Protein AF-A0AAD4E8B5-F1 (afdb_monomer)

Structure (mmCIF, N/CA/C/O backbone):
data_AF-A0AAD4E8B5-F1
#
_entry.id   AF-A0AAD4E8B5-F1
#
loop_
_atom_site.group_PDB
_atom_site.id
_atom_site.type_symbol
_atom_site.label_atom_id
_atom_site.label_alt_id
_atom_site.label_comp_id
_atom_site.label_asym_id
_atom_site.label_entity_id
_atom_site.label_seq_id
_atom_site.pdbx_PDB_ins_code
_atom_site.Cartn_x
_atom_site.Cartn_y
_atom_site.Cartn_z
_atom_site.occupancy
_atom_site.B_iso_or_equiv
_atom_site.auth_seq_id
_atom_site.auth_comp_id
_atom_site.auth_asym_id
_atom_site.auth_atom_id
_atom_site.pdbx_PDB_model_num
ATOM 1 N N . GLY A 1 1 ? 14.866 1.963 -15.414 1.00 59.16 1 GLY A N 1
ATOM 2 C CA . GLY A 1 1 ? 13.736 2.273 -14.512 1.00 59.16 1 GLY A CA 1
ATOM 3 C C . GLY A 1 1 ? 13.062 1.024 -13.966 1.00 59.16 1 GLY A C 1
ATOM 4 O O . GLY A 1 1 ? 13.309 0.676 -12.822 1.00 59.16 1 GLY A O 1
ATOM 5 N N . LYS A 1 2 ? 12.260 0.325 -14.785 1.00 65.81 2 LYS A N 1
ATOM 6 C CA . LYS A 1 2 ? 11.389 -0.806 -14.388 1.00 65.81 2 LYS A CA 1
ATOM 7 C C . LYS A 1 2 ? 12.051 -1.879 -13.506 1.00 65.81 2 LYS A C 1
ATOM 9 O O . LYS A 1 2 ? 11.476 -2.272 -12.503 1.00 65.81 2 LYS A O 1
ATOM 14 N N . VAL A 1 3 ? 13.269 -2.313 -13.841 1.00 70.25 3 VAL A N 1
ATOM 15 C CA . VAL A 1 3 ? 13.989 -3.376 -13.105 1.00 70.25 3 VAL A CA 1
ATOM 16 C C . VAL A 1 3 ? 14.224 -3.031 -11.629 1.00 70.25 3 VAL A C 1
ATOM 18 O O . VAL A 1 3 ? 14.193 -3.927 -10.796 1.00 70.25 3 VAL A O 1
ATOM 21 N N . LEU A 1 4 ? 14.420 -1.748 -11.307 1.00 73.00 4 LEU A N 1
ATOM 22 C CA . LEU A 1 4 ? 14.669 -1.273 -9.940 1.00 73.00 4 LEU A CA 1
ATOM 23 C C . LEU A 1 4 ? 13.380 -1.091 -9.124 1.00 73.00 4 LEU A C 1
ATOM 25 O O . LEU A 1 4 ? 13.444 -0.924 -7.912 1.00 73.00 4 LEU A O 1
ATOM 29 N N . GLN A 1 5 ? 12.226 -1.087 -9.793 1.00 76.38 5 GLN A N 1
ATOM 30 C CA . GLN A 1 5 ? 10.909 -0.891 -9.180 1.00 76.38 5 GLN A CA 1
ATOM 31 C C . GLN A 1 5 ? 10.170 -2.223 -8.976 1.00 76.38 5 GLN A C 1
ATOM 33 O O . GLN A 1 5 ? 9.219 -2.293 -8.204 1.00 76.38 5 GLN A O 1
ATOM 38 N N . CYS A 1 6 ? 10.610 -3.289 -9.655 1.00 83.12 6 CYS A N 1
ATOM 39 C CA . CYS A 1 6 ? 10.089 -4.632 -9.443 1.00 83.12 6 CYS A CA 1
ATOM 40 C C . CYS A 1 6 ? 10.793 -5.315 -8.266 1.00 83.12 6 CYS A C 1
ATOM 42 O O . CYS A 1 6 ? 12.022 -5.400 -8.209 1.00 83.12 6 CYS A O 1
ATOM 44 N N . HIS A 1 7 ? 10.001 -5.888 -7.372 1.00 85.94 7 HIS A N 1
ATOM 45 C CA . HIS A 1 7 ? 10.444 -6.789 -6.330 1.00 85.94 7 HIS A CA 1
ATOM 46 C C . HIS A 1 7 ? 11.181 -8.001 -6.918 1.00 85.94 7 HIS A C 1
ATOM 48 O O . HIS A 1 7 ? 10.739 -8.626 -7.881 1.00 85.94 7 HIS A O 1
ATOM 54 N N . ARG A 1 8 ? 12.299 -8.362 -6.285 1.00 85.38 8 ARG A N 1
ATOM 55 C CA . ARG A 1 8 ? 13.022 -9.621 -6.503 1.00 85.38 8 ARG A CA 1
ATOM 56 C C . ARG A 1 8 ? 13.177 -10.317 -5.166 1.00 85.38 8 ARG A C 1
ATO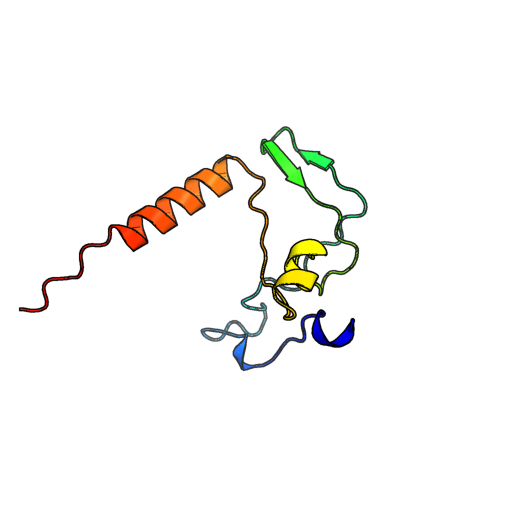M 58 O O . ARG A 1 8 ? 13.807 -9.746 -4.282 1.00 85.38 8 ARG A O 1
ATOM 65 N N . CYS A 1 9 ? 12.632 -11.513 -4.978 1.00 84.12 9 CYS A N 1
ATOM 66 C CA . CYS A 1 9 ? 12.777 -12.164 -3.679 1.00 84.12 9 CYS A CA 1
ATOM 67 C C . CYS A 1 9 ? 14.256 -12.504 -3.409 1.00 84.12 9 CYS A C 1
ATOM 69 O O . CYS A 1 9 ? 14.990 -12.884 -4.319 1.00 84.12 9 CYS A O 1
ATOM 71 N N . HIS A 1 10 ? 14.703 -12.307 -2.169 1.00 81.88 10 HIS A N 1
ATOM 72 C CA . HIS A 1 10 ? 16.063 -12.621 -1.723 1.00 81.88 10 HIS A CA 1
ATOM 73 C C . HIS A 1 10 ? 15.994 -13.323 -0.362 1.00 81.88 10 HIS A C 1
ATOM 75 O O . HIS A 1 10 ? 15.053 -13.045 0.383 1.00 81.88 10 HIS A O 1
ATOM 81 N N . PRO A 1 11 ? 16.998 -14.138 0.012 1.00 75.44 11 PRO A N 1
ATOM 82 C CA . PRO A 1 11 ? 16.991 -14.905 1.262 1.00 75.44 11 PRO A CA 1
ATOM 83 C C . PRO A 1 11 ? 16.715 -14.070 2.523 1.00 75.44 11 PRO A C 1
ATOM 85 O O . PRO A 1 11 ? 15.964 -14.485 3.395 1.00 75.44 11 PRO A O 1
ATOM 88 N N . VAL A 1 12 ? 17.212 -12.826 2.579 1.00 71.69 12 VAL A N 1
ATOM 89 C CA . VAL A 1 12 ? 16.968 -11.872 3.687 1.00 71.69 12 VAL A CA 1
ATOM 90 C C . VAL A 1 12 ? 15.482 -11.548 3.929 1.00 71.69 12 VAL A C 1
ATOM 92 O O . VAL A 1 12 ? 15.108 -10.974 4.953 1.00 71.69 12 VAL A O 1
ATOM 95 N N . ARG A 1 13 ? 14.613 -11.867 2.966 1.00 65.94 13 ARG A N 1
ATOM 96 C CA . ARG A 1 13 ? 13.176 -11.584 3.010 1.00 65.94 13 ARG A CA 1
ATOM 97 C C . ARG A 1 13 ? 12.357 -12.741 3.583 1.00 65.94 13 ARG A C 1
ATOM 99 O O . ARG A 1 13 ? 11.152 -12.567 3.739 1.00 65.94 13 ARG A O 1
ATOM 106 N N . HIS A 1 14 ? 12.988 -13.855 3.940 1.00 74.19 14 HIS A N 1
ATOM 107 C CA . HIS A 1 14 ? 12.383 -14.936 4.710 1.00 74.19 14 HIS A CA 1
ATOM 108 C C . HIS A 1 14 ? 12.779 -14.733 6.172 1.00 74.19 14 HIS A C 1
ATOM 110 O O . HIS A 1 14 ? 13.940 -14.858 6.555 1.00 74.19 14 HIS A O 1
ATOM 116 N N . LYS A 1 15 ? 11.826 -14.280 6.992 1.00 68.75 15 LYS A N 1
ATOM 117 C CA . LYS A 1 15 ? 12.055 -14.060 8.426 1.00 68.75 15 LYS A CA 1
ATOM 118 C C . LYS A 1 15 ? 11.516 -15.266 9.184 1.00 68.75 15 LYS A C 1
ATOM 120 O O . LYS A 1 15 ? 10.417 -15.716 8.877 1.00 68.75 15 LYS A O 1
ATOM 125 N N . TYR A 1 16 ? 12.261 -15.736 10.183 1.00 76.94 16 TYR A N 1
ATOM 126 C CA . TYR A 1 16 ? 11.832 -16.818 11.080 1.00 76.94 16 TYR A CA 1
ATOM 127 C C . TYR A 1 16 ? 11.524 -18.155 10.373 1.00 76.94 16 TYR A C 1
ATOM 129 O O . TYR A 1 16 ? 10.599 -18.851 10.772 1.00 76.94 16 TYR A O 1
ATOM 137 N N . GLY A 1 17 ? 12.273 -18.502 9.318 1.00 72.12 17 GLY A N 1
ATOM 138 C CA . GLY A 1 17 ? 12.091 -19.770 8.590 1.00 72.12 17 GLY A CA 1
ATOM 139 C C . GLY A 1 17 ? 10.862 -19.816 7.677 1.00 72.12 17 GLY A C 1
ATOM 140 O O . GLY A 1 17 ? 10.444 -20.889 7.262 1.00 72.12 17 GLY A O 1
ATOM 141 N N . ASN A 1 18 ? 10.258 -18.664 7.372 1.00 75.00 18 ASN A N 1
ATOM 142 C CA . ASN A 1 18 ? 9.118 -18.570 6.463 1.00 75.00 18 ASN A CA 1
ATOM 143 C C . ASN A 1 18 ? 9.589 -18.502 4.996 1.00 75.00 18 ASN A C 1
ATOM 145 O O . ASN A 1 18 ? 9.441 -17.471 4.331 1.00 75.00 18 ASN A O 1
ATOM 149 N N . ASP A 1 19 ? 10.216 -19.578 4.517 1.00 79.50 19 ASP A N 1
ATOM 150 C CA . ASP A 1 19 ? 10.811 -19.658 3.173 1.00 79.50 19 ASP A CA 1
ATOM 151 C C . ASP A 1 19 ? 9.749 -19.659 2.061 1.00 79.50 19 ASP A C 1
ATOM 153 O O . ASP A 1 19 ? 9.978 -19.186 0.948 1.00 79.50 19 ASP A O 1
ATOM 157 N N . ASP A 1 20 ? 8.530 -20.066 2.402 1.00 81.88 20 ASP A N 1
ATOM 158 C CA . ASP A 1 20 ? 7.430 -20.218 1.450 1.00 81.88 20 ASP A CA 1
ATOM 159 C C . ASP A 1 20 ? 6.720 -18.890 1.151 1.00 81.88 20 ASP A C 1
ATOM 161 O O . ASP A 1 20 ? 5.957 -18.776 0.189 1.00 81.88 20 ASP A O 1
ATOM 165 N N . ARG A 1 21 ? 6.916 -17.869 1.999 1.00 82.62 21 ARG A N 1
ATOM 166 C CA . ARG A 1 21 ? 6.187 -16.597 1.916 1.00 82.62 21 ARG A CA 1
ATOM 167 C C . ARG A 1 21 ? 7.133 -15.415 2.016 1.00 82.62 21 ARG A C 1
ATOM 169 O O . ARG A 1 21 ? 7.838 -15.223 3.005 1.00 82.62 21 ARG A O 1
ATOM 176 N N . CYS A 1 22 ? 7.086 -14.548 1.008 1.00 85.62 22 CYS A N 1
ATOM 177 C CA . CYS A 1 22 ? 7.823 -13.295 1.052 1.00 85.62 22 CYS A CA 1
ATOM 178 C C . CYS A 1 22 ? 7.310 -12.425 2.211 1.00 85.62 22 CYS A C 1
ATOM 180 O O . CYS A 1 22 ? 6.123 -12.099 2.269 1.00 85.62 22 CYS A O 1
ATOM 182 N N . ARG A 1 23 ? 8.210 -11.967 3.093 1.00 84.56 23 ARG A N 1
ATOM 183 C CA . ARG A 1 23 ? 7.892 -11.024 4.186 1.00 84.56 23 ARG A CA 1
ATOM 184 C C . ARG A 1 23 ? 7.155 -9.767 3.715 1.00 84.56 23 ARG A C 1
ATOM 186 O O . ARG A 1 23 ? 6.409 -9.178 4.488 1.00 84.56 23 ARG A O 1
ATOM 193 N N . PHE A 1 24 ? 7.378 -9.352 2.470 1.00 82.00 24 PHE A N 1
ATOM 194 C CA . PHE A 1 24 ? 6.762 -8.167 1.867 1.00 82.00 24 PHE A CA 1
ATOM 195 C C . PHE A 1 24 ? 5.439 -8.468 1.141 1.00 82.00 24 PHE A C 1
ATOM 197 O O . PHE A 1 24 ? 4.902 -7.589 0.477 1.00 82.00 24 PHE A O 1
ATOM 204 N N . LEU A 1 25 ? 4.896 -9.685 1.283 1.00 84.38 25 LEU A N 1
ATOM 205 C CA . LEU A 1 25 ? 3.601 -10.099 0.723 1.00 84.38 25 LEU A CA 1
ATOM 206 C C . LEU A 1 25 ? 3.548 -10.040 -0.813 1.00 84.38 25 LEU A C 1
ATOM 208 O O . LEU A 1 25 ? 2.542 -9.653 -1.406 1.00 84.38 25 LEU A O 1
ATOM 212 N N . PHE A 1 26 ? 4.656 -10.425 -1.444 1.00 87.12 26 PHE A N 1
ATOM 213 C CA . PHE A 1 26 ? 4.725 -10.680 -2.879 1.00 87.12 26 PHE A CA 1
ATOM 214 C C . PHE A 1 26 ? 4.507 -12.171 -3.175 1.00 87.12 26 PHE A C 1
ATOM 216 O O . PHE A 1 26 ? 4.974 -13.000 -2.386 1.00 87.12 26 PHE A O 1
ATOM 223 N N . PRO A 1 27 ? 3.894 -12.525 -4.321 1.00 89.88 27 PRO A N 1
ATOM 224 C CA . PRO A 1 27 ? 3.302 -11.633 -5.328 1.00 89.88 27 PRO A CA 1
ATOM 225 C C . PRO A 1 27 ? 1.982 -10.998 -4.855 1.00 89.88 27 PRO A C 1
ATOM 227 O O . PRO A 1 27 ? 1.219 -11.617 -4.120 1.00 89.88 27 PRO A O 1
ATOM 230 N N . HIS A 1 28 ? 1.703 -9.769 -5.288 1.00 87.38 28 HIS A N 1
ATOM 231 C CA . HIS A 1 28 ? 0.381 -9.161 -5.130 1.00 87.38 28 HIS A CA 1
ATOM 232 C C . HIS A 1 28 ? -0.646 -9.814 -6.060 1.00 87.38 28 HIS A C 1
ATOM 234 O O . HIS A 1 28 ? -0.292 -10.412 -7.076 1.00 87.38 28 HIS A O 1
ATOM 240 N N . GLU A 1 29 ? -1.924 -9.662 -5.731 1.00 88.12 29 GLU A N 1
ATOM 241 C CA . GLU A 1 29 ? -3.022 -10.084 -6.594 1.00 88.12 29 GLU A CA 1
ATOM 242 C C . GLU A 1 29 ? -3.096 -9.223 -7.866 1.00 88.12 29 GLU A C 1
ATOM 244 O O . GLU A 1 29 ? -2.871 -8.010 -7.828 1.00 88.12 29 GLU A O 1
ATOM 249 N N . VAL A 1 30 ? -3.413 -9.850 -9.005 1.00 91.50 30 VAL A N 1
ATOM 250 C CA . VAL A 1 30 ? -3.658 -9.127 -10.258 1.00 91.50 30 VAL A CA 1
ATOM 251 C C . VAL A 1 30 ? -5.091 -8.620 -10.267 1.00 91.50 30 VAL A C 1
ATOM 253 O O . VAL A 1 30 ? -6.032 -9.403 -10.370 1.00 91.50 30 VAL A O 1
ATOM 256 N N . ILE A 1 31 ? -5.249 -7.302 -10.257 1.00 90.19 31 ILE A N 1
ATOM 257 C CA . ILE A 1 31 ? -6.555 -6.645 -10.241 1.00 90.19 31 ILE A CA 1
ATOM 258 C C . ILE A 1 31 ? -6.714 -5.866 -11.540 1.00 90.19 31 ILE A C 1
ATOM 260 O O . ILE A 1 31 ? -5.986 -4.906 -11.792 1.00 90.19 31 ILE A O 1
ATOM 264 N N . LYS A 1 32 ? -7.641 -6.313 -12.395 1.00 92.50 32 LYS A N 1
ATOM 265 C CA . LYS A 1 32 ? -7.808 -5.787 -13.763 1.00 92.50 32 LYS A CA 1
ATOM 266 C C . LYS A 1 32 ? -8.363 -4.367 -13.808 1.00 92.50 32 LYS A C 1
ATOM 268 O O . LYS A 1 32 ? -8.048 -3.639 -14.740 1.00 92.50 32 LYS A O 1
ATOM 273 N N . ALA A 1 33 ? -9.194 -4.002 -12.839 1.00 93.06 33 ALA A N 1
ATOM 274 C CA . ALA A 1 33 ? -9.804 -2.687 -12.732 1.00 93.06 33 ALA A CA 1
ATOM 275 C C . ALA A 1 33 ? -10.054 -2.363 -11.260 1.00 93.06 33 ALA A C 1
ATOM 277 O O . ALA A 1 33 ? -10.329 -3.262 -10.464 1.00 93.06 33 ALA A O 1
ATOM 278 N N . SER A 1 34 ? -9.955 -1.082 -10.910 1.00 91.69 34 SER A N 1
ATOM 279 C CA . SER A 1 34 ? -10.293 -0.627 -9.566 1.00 91.69 34 SER A CA 1
ATOM 280 C C . SER A 1 34 ? -11.793 -0.792 -9.323 1.00 91.69 34 SER A C 1
ATOM 282 O O . SER A 1 34 ? -12.601 -0.537 -10.216 1.00 91.69 34 SER A O 1
ATOM 284 N N . SER A 1 35 ? -12.169 -1.197 -8.119 1.00 93.19 35 SER A N 1
ATOM 285 C CA . SER A 1 35 ? 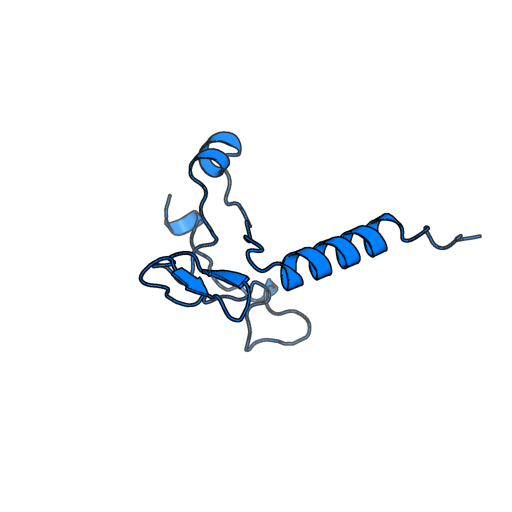-13.565 -1.366 -7.715 1.00 93.19 35 SER A CA 1
ATOM 286 C C . SER A 1 35 ? -13.749 -0.958 -6.259 1.00 93.19 35 SER A C 1
ATOM 288 O O . SER A 1 35 ? -12.780 -0.807 -5.516 1.00 93.19 35 SER A O 1
ATOM 290 N N . PHE A 1 36 ? -14.993 -0.729 -5.864 1.00 91.38 36 PHE A N 1
ATOM 291 C CA . PHE A 1 36 ? -15.353 -0.530 -4.471 1.00 91.38 36 PHE A CA 1
ATOM 292 C C . PHE A 1 36 ? -16.115 -1.761 -3.995 1.00 91.38 36 PHE A C 1
ATOM 294 O O . PHE A 1 36 ? -17.088 -2.162 -4.632 1.00 91.38 36 PHE A O 1
ATOM 301 N N . ASP A 1 37 ? -15.647 -2.349 -2.903 1.00 89.12 37 ASP A N 1
ATOM 302 C CA . ASP A 1 37 ? -16.294 -3.460 -2.225 1.00 89.12 37 ASP A CA 1
ATOM 303 C C . ASP A 1 37 ? -17.195 -2.908 -1.104 1.00 89.12 37 ASP A C 1
ATOM 305 O O . ASP A 1 37 ? -16.675 -2.392 -0.104 1.00 89.12 37 ASP A O 1
ATOM 309 N N . PRO A 1 38 ? -18.530 -2.979 -1.258 1.00 88.81 38 PRO A N 1
ATOM 310 C CA . PRO A 1 38 ? -19.468 -2.462 -0.271 1.00 88.81 38 PRO A CA 1
ATOM 311 C C . PRO A 1 38 ? -19.492 -3.281 1.023 1.00 88.81 38 PRO A C 1
ATOM 313 O O . PRO A 1 38 ? -19.786 -2.709 2.072 1.00 88.81 38 PRO A O 1
ATOM 316 N N . ASP A 1 39 ? -19.150 -4.572 0.983 1.00 87.50 39 ASP A N 1
ATOM 317 C CA . ASP A 1 39 ? -19.225 -5.449 2.156 1.00 87.50 39 ASP A CA 1
ATOM 318 C C . ASP A 1 39 ? -18.116 -5.114 3.154 1.00 87.50 39 ASP A C 1
ATOM 320 O O . ASP A 1 39 ? -18.337 -5.038 4.364 1.00 87.50 39 ASP A O 1
ATOM 324 N N . THR A 1 40 ? -16.911 -4.850 2.645 1.00 82.50 40 THR A N 1
ATOM 325 C CA . THR A 1 40 ? -15.762 -4.458 3.474 1.00 82.50 40 THR A CA 1
ATOM 326 C C . THR A 1 40 ? -15.566 -2.945 3.567 1.00 82.50 40 THR A C 1
ATOM 328 O O . THR A 1 40 ? -14.676 -2.488 4.296 1.00 82.50 40 THR A O 1
ATOM 331 N N . ASN A 1 41 ? -16.382 -2.169 2.844 1.00 84.69 41 ASN A N 1
ATOM 332 C CA . ASN A 1 41 ? -16.232 -0.727 2.649 1.00 84.69 41 ASN A CA 1
ATOM 333 C C . ASN A 1 41 ? -14.790 -0.372 2.243 1.00 84.69 41 ASN A C 1
ATOM 335 O O . ASN A 1 41 ? -14.136 0.473 2.865 1.00 84.69 41 ASN A O 1
ATOM 339 N N . SER A 1 42 ? -14.275 -1.098 1.247 1.00 85.50 42 SER A N 1
ATOM 340 C CA . SER A 1 42 ? -12.886 -0.994 0.805 1.00 85.50 42 SER A CA 1
ATOM 341 C C . SER A 1 42 ? -12.790 -0.617 -0.661 1.00 85.50 42 SER A C 1
ATOM 343 O O . SER A 1 42 ? -13.486 -1.163 -1.512 1.00 85.50 42 SER A O 1
ATOM 345 N N . VAL A 1 43 ? -11.858 0.276 -0.984 1.00 88.75 43 VAL A N 1
ATOM 346 C CA . VAL A 1 43 ? -11.468 0.502 -2.379 1.00 88.75 43 VAL A CA 1
ATOM 347 C C . VAL A 1 43 ? -10.385 -0.503 -2.755 1.00 88.75 43 VAL A C 1
ATOM 349 O O . VAL A 1 43 ? -9.352 -0.603 -2.098 1.00 88.75 43 VAL A O 1
ATOM 352 N N . VAL A 1 44 ? -10.603 -1.230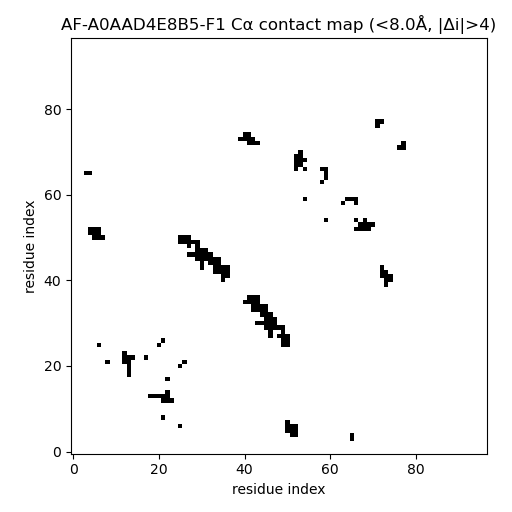 -3.838 1.00 87.88 44 VAL A N 1
ATOM 353 C CA . VAL A 1 44 ? -9.627 -2.122 -4.449 1.00 87.88 44 VAL A CA 1
ATOM 354 C C . VAL A 1 44 ? -9.009 -1.393 -5.634 1.00 87.88 44 VAL A C 1
ATOM 356 O O . VAL A 1 44 ? -9.719 -0.947 -6.534 1.00 87.88 44 VAL A O 1
ATOM 359 N N . LEU A 1 45 ? -7.684 -1.245 -5.643 1.00 87.38 45 LEU A N 1
ATOM 360 C CA . LEU A 1 45 ? -6.974 -0.571 -6.729 1.00 87.38 45 LEU A CA 1
ATOM 361 C C . LEU A 1 45 ? -6.505 -1.568 -7.784 1.00 87.38 45 LEU A C 1
ATOM 363 O O . LEU A 1 45 ? -6.001 -2.643 -7.470 1.00 87.38 45 LEU A O 1
ATOM 367 N N . MET A 1 46 ? -6.610 -1.165 -9.045 1.00 88.75 46 MET A N 1
ATOM 368 C CA . MET A 1 46 ? -6.044 -1.882 -10.179 1.00 88.75 46 MET A CA 1
ATOM 369 C C . MET A 1 46 ? -4.544 -2.159 -9.981 1.00 88.75 46 MET A C 1
ATOM 371 O O . MET A 1 46 ? -3.760 -1.250 -9.700 1.00 88.75 46 MET A O 1
ATOM 375 N N . CYS A 1 47 ? -4.135 -3.410 -10.190 1.00 87.62 47 CYS A N 1
ATOM 376 C CA . CYS A 1 47 ? -2.752 -3.859 -10.112 1.00 87.62 47 CYS A CA 1
ATOM 377 C C . CYS A 1 47 ? -2.464 -4.853 -11.244 1.00 87.62 47 CYS A C 1
ATOM 379 O O . CYS A 1 47 ? -2.858 -6.013 -11.189 1.00 87.62 47 CYS A O 1
ATOM 381 N N . HIS A 1 48 ? -1.770 -4.404 -12.292 1.00 87.62 48 HIS A N 1
ATOM 382 C CA . HIS A 1 48 ? -1.410 -5.268 -13.426 1.00 87.62 48 HIS A CA 1
ATOM 383 C C . HIS A 1 48 ? -0.101 -6.037 -13.229 1.00 87.62 48 HIS A C 1
ATOM 385 O O . HIS A 1 48 ? 0.178 -6.975 -13.972 1.00 87.62 48 HIS A O 1
ATOM 391 N N . ASN A 1 49 ? 0.734 -5.619 -12.277 1.00 87.19 49 ASN A N 1
ATOM 392 C CA . ASN A 1 49 ? 2.037 -6.221 -12.044 1.00 87.19 49 ASN A CA 1
ATOM 393 C C . ASN A 1 49 ? 2.158 -6.638 -10.584 1.00 87.19 49 ASN A C 1
ATOM 395 O O . ASN A 1 49 ? 2.362 -5.806 -9.706 1.00 87.19 49 ASN A O 1
ATOM 399 N N . THR A 1 50 ? 2.109 -7.947 -10.365 1.00 88.81 50 THR A N 1
ATOM 400 C CA . THR A 1 50 ? 2.159 -8.564 -9.040 1.00 88.81 50 THR A CA 1
ATOM 401 C C . THR A 1 50 ? 3.433 -8.257 -8.267 1.00 88.81 50 THR A C 1
ATOM 403 O O . THR A 1 50 ? 3.453 -8.402 -7.053 1.00 88.81 50 THR A O 1
ATOM 406 N N . ASN A 1 51 ? 4.508 -7.874 -8.958 1.00 87.81 51 ASN A N 1
ATOM 407 C CA . ASN A 1 51 ? 5.833 -7.681 -8.383 1.00 87.81 51 ASN A CA 1
ATOM 408 C C . ASN A 1 51 ? 6.204 -6.205 -8.244 1.00 87.81 51 ASN A C 1
ATOM 410 O O . ASN A 1 51 ? 7.373 -5.899 -8.048 1.00 87.81 51 ASN A O 1
ATOM 414 N N . VAL A 1 52 ? 5.260 -5.276 -8.370 1.00 83.06 52 VAL A N 1
ATOM 415 C CA . VAL A 1 52 ? 5.517 -3.841 -8.198 1.00 83.06 52 VAL A CA 1
ATOM 416 C C . VAL A 1 52 ? 4.690 -3.332 -7.027 1.00 83.06 52 VAL A C 1
ATOM 418 O O . VAL A 1 52 ? 3.494 -3.597 -6.954 1.00 83.06 52 VAL A O 1
ATOM 421 N N . ASN A 1 53 ? 5.341 -2.609 -6.114 1.00 79.44 53 ASN A N 1
ATOM 422 C CA . ASN A 1 53 ? 4.647 -1.885 -5.049 1.00 79.44 53 ASN A CA 1
ATOM 423 C C . ASN A 1 53 ? 3.694 -0.844 -5.644 1.00 79.44 53 ASN A C 1
ATOM 425 O O . ASN A 1 53 ? 3.880 -0.404 -6.780 1.00 79.44 53 ASN A O 1
ATOM 429 N N . TYR A 1 54 ? 2.707 -0.394 -4.868 1.00 76.00 54 TYR A N 1
ATOM 430 C CA . TYR A 1 54 ? 1.824 0.679 -5.317 1.00 76.00 54 TYR A CA 1
ATOM 431 C C . TYR A 1 54 ? 2.643 1.918 -5.700 1.00 76.00 54 TYR A C 1
ATOM 433 O O . TYR A 1 54 ? 3.302 2.548 -4.871 1.00 76.00 54 TYR A O 1
ATOM 441 N N . LEU A 1 55 ? 2.620 2.235 -6.994 1.00 76.06 55 LEU A N 1
ATOM 442 C CA . LEU A 1 55 ? 3.386 3.322 -7.579 1.00 76.06 55 LEU A CA 1
ATOM 443 C C . LEU A 1 55 ? 2.587 4.620 -7.487 1.00 76.06 55 LEU A C 1
ATOM 445 O O . LEU A 1 55 ? 1.470 4.703 -7.993 1.00 76.06 55 LEU A O 1
ATOM 449 N N . ASN A 1 56 ? 3.203 5.662 -6.934 1.00 79.25 56 ASN A N 1
ATOM 450 C CA . ASN A 1 56 ? 2.721 7.030 -7.074 1.00 79.25 56 ASN A CA 1
ATOM 451 C C . ASN A 1 56 ? 3.746 7.835 -7.896 1.00 79.25 56 ASN A C 1
ATOM 453 O O . ASN A 1 56 ? 4.881 7.998 -7.435 1.00 79.25 56 ASN A O 1
ATOM 457 N N . PRO A 1 57 ? 3.384 8.336 -9.094 1.00 81.62 57 PRO A N 1
ATOM 458 C CA . PRO A 1 57 ? 4.328 9.031 -9.967 1.00 81.62 57 PRO A CA 1
ATOM 459 C C . PRO A 1 57 ? 4.864 10.321 -9.338 1.00 81.62 57 PRO A C 1
ATOM 461 O O . PRO A 1 57 ? 6.030 10.647 -9.536 1.00 81.62 57 PRO A O 1
ATOM 464 N N . TYR A 1 58 ? 4.059 11.020 -8.536 1.00 86.62 58 TYR A N 1
ATOM 465 C CA . TYR A 1 58 ? 4.497 12.230 -7.847 1.00 86.62 58 TYR A CA 1
ATOM 466 C C . TYR A 1 58 ? 5.549 11.903 -6.791 1.00 86.62 58 TYR A C 1
ATOM 468 O O . TYR A 1 58 ? 6.629 12.487 -6.802 1.00 86.62 58 TYR A O 1
ATOM 476 N N . ILE A 1 59 ? 5.279 10.923 -5.925 1.00 82.00 59 ILE A N 1
ATOM 477 C CA . ILE A 1 59 ? 6.222 10.536 -4.863 1.00 82.00 59 ILE A CA 1
ATOM 478 C C . ILE A 1 59 ? 7.533 10.021 -5.476 1.00 82.00 59 ILE A C 1
ATOM 480 O O . ILE A 1 59 ? 8.607 10.428 -5.037 1.00 82.00 59 ILE A O 1
ATOM 484 N N . LEU A 1 60 ? 7.454 9.232 -6.556 1.00 80.69 60 LEU A N 1
ATOM 485 C CA . LEU A 1 60 ? 8.635 8.769 -7.290 1.00 80.69 60 LEU A CA 1
ATOM 486 C C . LEU A 1 60 ? 9.505 9.938 -7.784 1.00 80.69 60 LEU A C 1
ATOM 488 O O . LEU A 1 60 ? 10.728 9.890 -7.647 1.00 80.69 60 LEU A O 1
ATOM 492 N N . VAL A 1 61 ? 8.892 10.983 -8.352 1.00 84.81 61 VAL A N 1
ATOM 493 C CA . VAL A 1 61 ? 9.612 12.175 -8.834 1.00 84.81 61 VAL A CA 1
ATOM 494 C C . VAL A 1 61 ? 10.252 12.938 -7.675 1.00 84.81 61 VAL A C 1
ATOM 496 O O . VAL A 1 61 ? 11.418 13.324 -7.773 1.00 84.81 61 VAL A O 1
ATOM 499 N N . PHE A 1 62 ? 9.524 13.134 -6.575 1.00 86.38 62 PHE A N 1
ATOM 500 C CA . PHE A 1 62 ? 10.015 13.920 -5.443 1.00 86.38 62 PHE A CA 1
ATOM 501 C C . PHE A 1 62 ? 11.166 13.244 -4.707 1.00 86.38 62 PHE A C 1
ATOM 503 O O . PHE A 1 62 ? 12.159 13.891 -4.380 1.00 86.38 62 PHE A O 1
ATOM 510 N N . CYS A 1 63 ? 11.063 11.943 -4.469 1.00 81.69 63 CYS A N 1
ATOM 511 C CA . CYS A 1 63 ? 12.002 11.252 -3.602 1.00 81.69 63 CYS A CA 1
ATOM 512 C C . CYS A 1 63 ? 13.066 10.445 -4.371 1.00 81.69 63 CYS A C 1
ATOM 514 O O . CYS A 1 63 ? 14.074 10.062 -3.784 1.00 81.69 63 CYS A O 1
ATOM 516 N N . ARG A 1 64 ? 12.894 10.216 -5.684 1.00 81.44 64 ARG A N 1
ATOM 517 C CA . ARG A 1 64 ? 13.874 9.582 -6.597 1.00 81.44 64 ARG A CA 1
ATOM 518 C C . ARG A 1 64 ? 14.371 8.188 -6.177 1.00 81.44 64 ARG A C 1
ATOM 520 O O . ARG A 1 64 ? 15.423 7.749 -6.640 1.00 81.44 64 ARG A O 1
ATOM 527 N N . HIS A 1 65 ? 13.627 7.469 -5.341 1.00 74.50 65 HIS A N 1
ATOM 528 C CA . HIS A 1 65 ? 13.922 6.086 -4.960 1.00 74.50 65 HIS A CA 1
ATOM 529 C C . HIS A 1 65 ? 12.660 5.219 -5.032 1.00 74.50 65 HIS A C 1
ATOM 531 O O . HIS A 1 65 ? 11.563 5.724 -5.226 1.00 74.50 65 HIS A O 1
ATOM 537 N N . ASN A 1 66 ? 12.799 3.893 -4.933 1.00 70.31 66 ASN A N 1
ATOM 538 C CA . ASN A 1 66 ? 11.625 3.020 -4.849 1.00 70.31 66 ASN A CA 1
ATOM 539 C C . ASN A 1 66 ? 10.895 3.287 -3.521 1.00 70.31 66 ASN A C 1
ATOM 541 O O . ASN A 1 66 ? 11.546 3.381 -2.476 1.00 70.31 66 ASN A O 1
ATOM 545 N N . HIS A 1 67 ? 9.572 3.414 -3.559 1.00 74.44 67 HIS A N 1
ATOM 546 C CA . HIS A 1 67 ? 8.752 3.635 -2.369 1.00 74.44 67 HIS A CA 1
ATOM 547 C C . HIS A 1 67 ? 8.008 2.362 -1.996 1.00 74.44 67 HIS A C 1
ATOM 549 O O . HIS A 1 67 ? 7.482 1.660 -2.860 1.00 74.44 67 HIS A O 1
ATOM 555 N N . ASP A 1 68 ? 7.951 2.071 -0.699 1.00 76.00 68 ASP A N 1
ATOM 556 C CA . ASP A 1 68 ? 7.083 1.027 -0.164 1.00 76.00 68 ASP A CA 1
ATOM 557 C C . ASP A 1 68 ? 5.806 1.674 0.371 1.00 76.00 68 ASP A C 1
ATOM 559 O O . ASP A 1 68 ? 5.702 2.028 1.544 1.00 76.00 68 ASP A O 1
ATOM 563 N N . ILE A 1 69 ? 4.873 1.941 -0.545 1.00 77.12 69 ILE A N 1
ATOM 564 C CA . ILE A 1 69 ? 3.579 2.546 -0.230 1.00 77.12 69 ILE A CA 1
ATOM 565 C C . ILE A 1 69 ? 2.535 1.440 -0.221 1.00 77.12 69 ILE A C 1
ATOM 567 O O . ILE A 1 69 ? 2.393 0.679 -1.178 1.00 77.12 69 ILE A O 1
ATOM 571 N N . LYS A 1 70 ? 1.759 1.388 0.859 1.00 77.25 70 LYS A N 1
ATOM 572 C CA . LYS A 1 70 ? 0.580 0.537 0.972 1.00 77.25 70 LYS A CA 1
ATOM 573 C C . LYS A 1 70 ? -0.622 1.417 1.274 1.00 77.25 70 LYS A C 1
ATOM 575 O O . LYS A 1 70 ? -0.659 2.084 2.303 1.00 77.25 70 LYS A O 1
ATOM 580 N N . CYS A 1 71 ? -1.606 1.407 0.382 1.00 75.00 71 CYS A N 1
ATOM 581 C CA . CYS A 1 71 ? -2.879 2.063 0.637 1.00 75.00 71 CYS A CA 1
ATOM 582 C C . CYS A 1 71 ? -3.716 1.185 1.576 1.00 75.00 71 CYS A C 1
ATOM 584 O O . CYS A 1 71 ? -3.960 0.016 1.277 1.00 75.00 71 CYS A O 1
ATOM 586 N N . ILE A 1 72 ? -4.151 1.741 2.707 1.00 82.50 72 ILE A N 1
ATOM 587 C CA . ILE A 1 72 ? -5.108 1.090 3.606 1.00 82.50 72 ILE A CA 1
ATOM 588 C C . ILE A 1 72 ? -6.478 1.662 3.270 1.00 82.50 72 ILE A C 1
ATOM 590 O O . ILE A 1 72 ? -6.818 2.764 3.687 1.00 82.50 72 ILE A O 1
ATOM 594 N N . LEU A 1 73 ? -7.218 0.932 2.442 1.00 80.38 73 LEU A N 1
ATOM 595 C CA . LEU A 1 73 ? -8.454 1.425 1.833 1.00 80.38 73 LEU A CA 1
ATOM 596 C C . LEU A 1 73 ? -9.718 0.884 2.503 1.00 80.38 73 LEU A C 1
ATOM 598 O O . LEU A 1 73 ? -10.805 1.260 2.093 1.00 80.38 73 LEU A O 1
ATOM 602 N N . SER A 1 74 ? -9.564 0.043 3.530 1.00 84.50 74 SER A N 1
ATOM 603 C CA . SER A 1 74 ? -10.649 -0.432 4.392 1.00 84.50 74 SER A CA 1
ATOM 604 C C . SER A 1 74 ? -10.738 0.428 5.648 1.00 84.50 74 SER A C 1
ATOM 606 O O . SER A 1 74 ? -9.722 0.637 6.320 1.00 84.50 74 SER A O 1
ATOM 608 N N . GLY A 1 75 ? -11.945 0.853 6.030 1.00 82.88 75 GLY A N 1
ATOM 609 C CA . GLY A 1 75 ? -12.164 1.589 7.281 1.00 82.88 75 GLY A CA 1
ATOM 610 C C . GLY A 1 75 ? -11.740 0.798 8.527 1.00 82.88 75 GLY A C 1
ATOM 611 O O . GLY A 1 75 ? -11.113 1.349 9.435 1.00 82.88 75 GLY A O 1
ATOM 612 N N . GLN A 1 76 ? -12.001 -0.513 8.552 1.00 85.94 76 GLN A N 1
ATOM 613 C CA . GLN A 1 76 ? -11.583 -1.383 9.654 1.00 85.94 76 GLN A CA 1
ATOM 614 C C . GLN A 1 76 ? -10.059 -1.538 9.696 1.00 85.94 76 GLN A C 1
ATOM 616 O O . GLN A 1 76 ? -9.459 -1.429 10.767 1.00 85.94 76 GLN A O 1
ATOM 621 N N . GLY A 1 77 ? -9.427 -1.731 8.533 1.00 85.69 77 GLY A N 1
ATOM 622 C CA . GLY A 1 77 ? -7.970 -1.801 8.421 1.00 85.69 77 GLY A CA 1
ATOM 623 C C . GLY A 1 77 ? -7.288 -0.499 8.845 1.00 85.69 77 GLY A C 1
ATOM 624 O O . GLY A 1 77 ? -6.296 -0.531 9.569 1.00 85.69 77 GLY A O 1
ATOM 625 N N . ALA A 1 78 ? -7.847 0.649 8.454 1.00 87.69 78 ALA A N 1
ATOM 626 C CA . ALA A 1 78 ? -7.328 1.964 8.820 1.00 87.69 78 ALA A CA 1
ATOM 627 C C . ALA A 1 78 ? -7.425 2.193 10.332 1.00 87.69 78 ALA A C 1
ATOM 629 O O . ALA A 1 7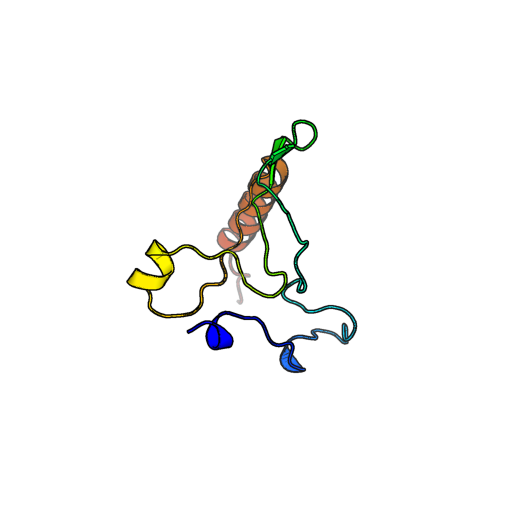8 ? -6.446 2.594 10.958 1.00 87.69 78 ALA A O 1
ATOM 630 N N . LYS A 1 79 ? -8.570 1.856 10.938 1.00 89.00 79 LYS A N 1
ATOM 631 C CA . LYS A 1 79 ? -8.764 1.922 12.391 1.00 89.00 79 LYS A CA 1
ATOM 632 C C . LYS A 1 79 ? -7.759 1.035 13.130 1.00 89.00 79 LYS A C 1
ATOM 634 O O . LYS A 1 79 ? -7.111 1.505 14.059 1.00 89.00 79 LYS A O 1
ATOM 639 N N . ALA A 1 80 ? -7.589 -0.216 12.699 1.00 90.12 80 ALA A N 1
ATOM 640 C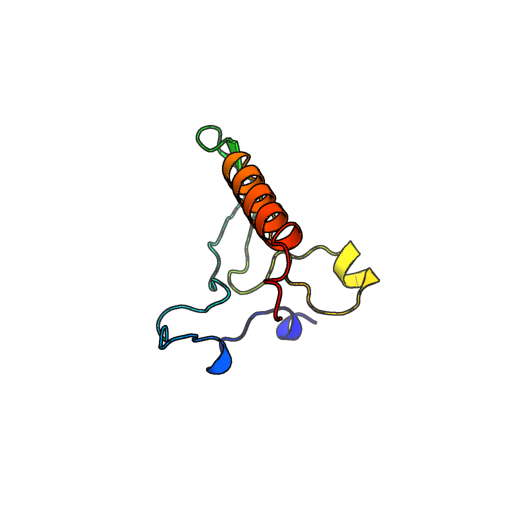 CA . ALA A 1 80 ? -6.638 -1.145 13.309 1.00 90.12 80 ALA A CA 1
ATOM 641 C C . ALA A 1 80 ? -5.186 -0.645 13.209 1.00 90.12 80 ALA A C 1
ATOM 643 O O . ALA A 1 80 ?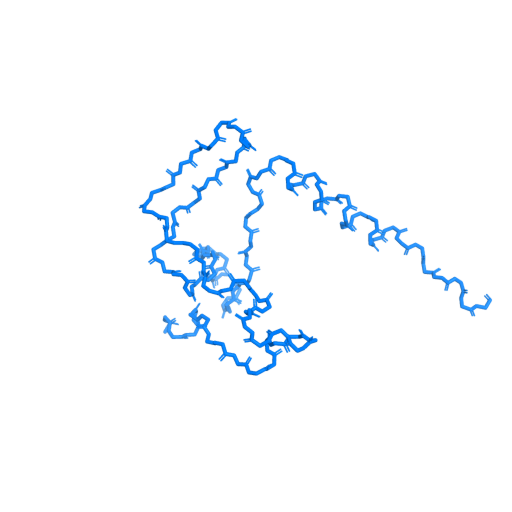 -4.454 -0.679 14.196 1.00 90.12 80 ALA A O 1
ATOM 644 N N . ALA A 1 81 ? -4.782 -0.130 12.044 1.00 89.88 81 ALA A N 1
ATOM 645 C CA . ALA A 1 81 ? -3.449 0.434 11.846 1.00 89.88 81 ALA A CA 1
ATOM 646 C C . ALA A 1 81 ? -3.207 1.669 12.725 1.00 89.88 81 ALA A C 1
ATOM 648 O O . ALA A 1 81 ? -2.147 1.780 13.334 1.00 89.88 81 ALA A O 1
ATOM 649 N N . MET A 1 82 ? -4.194 2.564 12.834 1.00 91.81 82 MET A N 1
ATOM 650 C CA . MET A 1 82 ? -4.123 3.746 13.698 1.00 91.81 82 MET A CA 1
ATOM 651 C C . MET A 1 82 ? -3.924 3.366 15.167 1.00 91.81 82 MET A C 1
ATOM 653 O O . MET A 1 82 ? -3.029 3.916 15.800 1.00 91.81 82 MET A O 1
ATOM 657 N N . PHE A 1 83 ? -4.695 2.406 15.694 1.00 93.56 83 PHE A N 1
ATOM 658 C CA . PHE A 1 83 ? -4.506 1.923 17.069 1.00 93.56 83 PHE A CA 1
ATOM 659 C C . PHE A 1 83 ? -3.133 1.296 17.272 1.00 93.56 83 PHE A C 1
ATOM 661 O O . PHE A 1 83 ? -2.448 1.644 18.222 1.00 93.56 83 PHE A O 1
ATOM 668 N N . TYR A 1 84 ? -2.689 0.443 16.349 1.00 91.81 84 TYR A N 1
ATOM 669 C CA . TYR A 1 84 ? -1.368 -0.175 16.441 1.00 91.81 84 TYR A CA 1
ATOM 670 C C . TYR A 1 84 ? -0.235 0.862 16.469 1.00 91.81 84 TYR A C 1
ATOM 672 O O . TYR A 1 84 ? 0.692 0.759 17.270 1.00 91.81 84 TYR A O 1
ATOM 680 N N . ILE A 1 85 ? -0.306 1.872 15.596 1.00 92.00 85 ILE A N 1
ATOM 681 C CA . ILE A 1 85 ? 0.675 2.961 15.551 1.00 92.00 85 ILE A CA 1
ATOM 682 C C . ILE A 1 85 ? 0.615 3.777 16.842 1.00 92.00 85 ILE A C 1
ATOM 684 O O . ILE A 1 85 ? 1.661 4.059 17.422 1.00 92.00 85 ILE A O 1
ATOM 688 N N . PHE A 1 86 ? -0.588 4.137 17.292 1.00 93.31 86 PHE A N 1
ATOM 689 C CA . PHE A 1 86 ? -0.785 4.899 18.518 1.00 93.31 86 PHE A CA 1
ATOM 690 C C . PHE A 1 86 ? -0.208 4.157 19.720 1.00 93.31 86 PHE A C 1
ATOM 692 O O . PHE A 1 86 ? 0.665 4.707 20.378 1.00 93.31 86 PHE A O 1
ATOM 699 N N . ASP A 1 87 ? -0.587 2.896 19.927 1.00 90.69 87 ASP A N 1
ATOM 700 C CA . ASP A 1 87 ? -0.092 2.056 21.020 1.00 90.69 87 ASP A CA 1
ATOM 701 C C . ASP A 1 87 ? 1.433 1.951 21.013 1.00 90.69 87 ASP A C 1
ATOM 703 O O . ASP A 1 87 ? 2.056 1.944 22.072 1.00 90.69 87 ASP A O 1
ATOM 707 N N . TYR A 1 88 ? 2.048 1.887 19.828 1.00 88.94 88 TYR A N 1
ATOM 708 C CA . TYR A 1 88 ? 3.501 1.849 19.692 1.00 88.94 88 TYR A C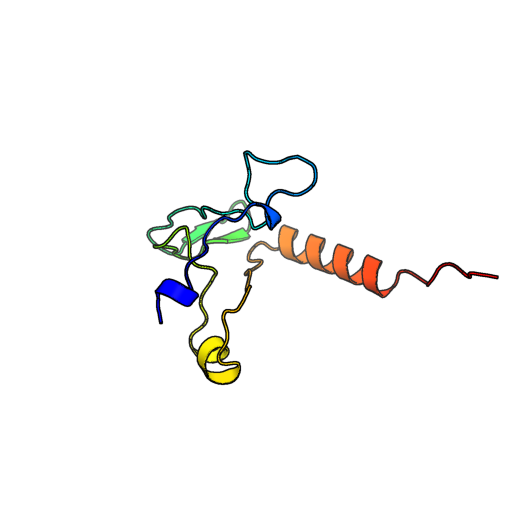A 1
ATOM 709 C C . TYR A 1 88 ? 4.159 3.190 20.041 1.00 88.94 88 TYR A C 1
ATOM 711 O O . TYR A 1 88 ? 5.186 3.202 20.713 1.00 88.94 88 TYR A O 1
ATOM 719 N N . ILE A 1 89 ? 3.577 4.313 19.609 1.00 90.00 89 ILE A N 1
ATOM 720 C CA . ILE A 1 89 ? 4.077 5.667 19.902 1.00 90.00 89 ILE A CA 1
ATOM 721 C C . ILE A 1 89 ? 3.897 6.006 21.383 1.00 90.00 89 ILE A C 1
ATOM 723 O O . ILE A 1 89 ? 4.800 6.558 22.004 1.00 90.00 89 ILE A O 1
ATOM 727 N N . THR A 1 90 ? 2.739 5.681 21.957 1.00 91.25 90 THR A N 1
ATOM 728 C CA . THR A 1 90 ? 2.418 5.943 23.364 1.00 91.25 90 THR A CA 1
ATOM 729 C C . THR A 1 90 ? 2.957 4.881 24.302 1.00 91.25 90 THR A C 1
ATOM 731 O O . THR A 1 90 ? 2.709 4.955 25.507 1.00 91.25 90 THR A O 1
ATOM 734 N N . LYS A 1 91 ? 3.674 3.880 23.781 1.00 87.44 91 LYS A N 1
ATOM 735 C CA . LYS A 1 91 ? 4.380 2.909 24.602 1.00 87.44 91 LYS A CA 1
ATOM 736 C C . LYS A 1 91 ? 5.430 3.664 25.409 1.00 87.44 91 LYS A C 1
ATOM 738 O O . LYS A 1 91 ? 6.507 3.971 24.913 1.00 87.44 91 LYS A O 1
ATOM 743 N N . MET A 1 92 ? 5.074 3.999 26.646 1.00 75.12 92 MET A N 1
ATOM 744 C CA . MET A 1 92 ? 5.990 4.582 27.617 1.00 75.12 92 MET A CA 1
ATOM 745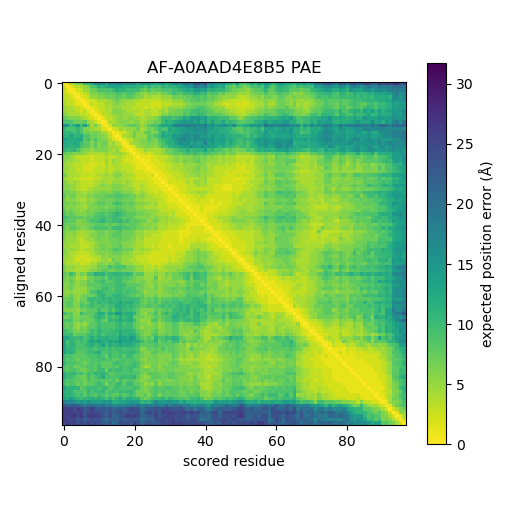 C C . MET A 1 92 ? 7.223 3.687 27.686 1.00 75.12 92 MET A C 1
ATOM 747 O O . MET A 1 92 ? 7.086 2.470 27.850 1.00 75.12 92 MET A O 1
ATOM 751 N N . ASP A 1 93 ? 8.403 4.283 27.520 1.00 70.19 93 ASP A N 1
ATOM 752 C CA . ASP A 1 93 ? 9.645 3.532 27.619 1.00 70.19 93 ASP A CA 1
ATOM 753 C C . ASP A 1 93 ? 9.696 2.880 29.005 1.00 70.19 93 ASP A C 1
ATOM 755 O O . ASP A 1 93 ? 9.381 3.514 30.022 1.00 70.19 93 ASP A O 1
ATOM 759 N N . VAL A 1 94 ? 9.988 1.580 29.042 1.00 69.38 94 VAL A N 1
ATOM 760 C CA . VAL A 1 94 ? 10.023 0.841 30.304 1.00 69.38 94 VAL A CA 1
ATOM 761 C C . VAL A 1 94 ? 11.145 1.467 31.116 1.00 69.38 94 VAL A C 1
ATOM 763 O O . VAL A 1 94 ? 12.302 1.410 30.699 1.00 69.38 94 VAL A O 1
ATOM 766 N N . LYS A 1 95 ? 10.797 2.102 32.247 1.00 60.97 95 LYS A N 1
ATOM 767 C CA . LYS A 1 95 ? 11.778 2.712 33.151 1.00 60.97 95 LYS A CA 1
ATOM 768 C C . LYS A 1 95 ? 12.887 1.704 33.396 1.00 60.97 95 LYS A C 1
ATOM 770 O O . LYS A 1 95 ? 12.635 0.630 33.938 1.00 60.97 95 LYS A O 1
ATOM 775 N N . THR A 1 96 ? 14.082 2.033 32.922 1.00 62.22 96 THR A N 1
ATOM 776 C CA . THR A 1 96 ? 15.177 1.071 32.928 1.00 62.22 96 THR A CA 1
ATOM 777 C C . THR A 1 96 ? 15.853 0.999 34.290 1.00 62.22 96 THR A C 1
ATOM 779 O O . THR A 1 96 ? 16.497 -0.008 34.542 1.00 62.22 96 THR A O 1
ATOM 782 N N . TYR A 1 97 ? 15.662 1.984 35.178 1.00 64.31 97 TYR A N 1
ATOM 783 C CA . TYR A 1 97 ? 16.123 1.999 36.572 1.00 64.31 97 TYR A CA 1
ATOM 784 C C . TYR A 1 97 ? 15.233 2.923 37.414 1.00 64.31 97 TYR A C 1
ATOM 786 O O . TYR A 1 97 ? 14.704 3.907 36.839 1.00 64.31 97 TYR A O 1
#

Nearest PDB structures (foldseek):
  5b2g-assembly3_E  TM=3.229E-01  e=6.195E+00  Tequatrovirus T4

Solvent-accessible surface area (backbone atoms only — not comparable to full-atom values): 6117 Å² total; per-residue (Å²): 115,70,77,77,49,41,70,72,95,52,78,90,40,38,62,94,80,36,77,92,47,47,71,84,59,56,70,42,74,74,29,93,62,60,47,74,41,78,90,65,52,23,59,45,70,54,26,90,50,34,45,42,57,60,82,51,74,65,59,38,66,77,68,72,53,81,63,92,49,80,88,70,46,26,63,66,56,40,52,53,50,50,49,55,51,47,56,60,69,66,49,72,75,76,78,87,121

Mean predicted aligned error: 7.85 Å

Organism: NCBI:txid1912939

Foldseek 3Di:
DVVQQFDDDDPVQCPPNNPVAGVLRFQADAACAWDQDPVQRFTDHHDHGSGGADDDPVCCVVVVHHDRDDDPGGPVSVVVVVVVVVCVVPVDDDPPD

Sequence (97 aa):
GKVLQCHRCHPVRHKYGNDDRCRFLFPHEVIKASSFDPDTNSVVLMCHNTNVNYLNPYILVFCRHNHDIKCILSGQGAKAAMFYIFDYITKMDVKTY

pLDDT: mean 82.34, std 8.09, range [59.16, 93.56]

Rad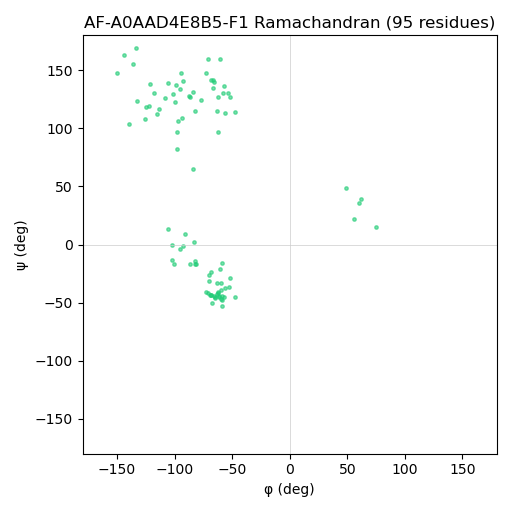ius of gyration: 17.06 Å; Cα contacts (8 Å, |Δi|>4): 94; chains: 1; bounding box: 36×34×51 Å

Secondary structure (DSSP, 8-state):
-HHHHB----GGG--TT-TTS-TT-PSPP-BSS-EEETTTTEEEPPBS-TTB----HHHHHHH-S--------BHHHHHHHHHHHHHHHS-------